Protein AF-A0A378IC49-F1 (afdb_monomer)

Radius of gyration: 16.99 Å; Cα contacts (8 Å, |Δi|>4): 32; chains: 1; bounding box: 46×26×47 Å

pLDDT: mean 81.58, std 17.04, range [37.22, 97.5]

Solvent-accessible surface area (backbone atoms only — not comparable to full-atom values): 5254 Å² total; per-residue (Å²): 133,84,78,51,73,69,56,53,52,53,52,51,53,51,52,51,50,54,51,50,55,52,50,48,51,51,46,49,61,74,44,42,64,63,53,51,51,44,48,73,74,66,52,52,72,65,59,54,51,49,53,34,38,77,73,62,69,38,88,63,54,68,69,58,51,53,52,45,47,55,68,76,50,46,88,78,47,99,72,83,69,86,75,75,78,131

Structure (mmCIF, N/CA/C/O backbone):
data_AF-A0A378IC49-F1
#
_entry.id   AF-A0A378IC49-F1
#
loop_
_atom_site.group_PDB
_atom_site.id
_atom_site.type_symbol
_atom_site.label_atom_id
_atom_site.label_alt_id
_atom_site.label_comp_id
_atom_site.label_asym_id
_atom_site.label_entity_id
_atom_site.label_seq_id
_atom_site.pdbx_PDB_ins_code
_atom_site.Cartn_x
_atom_site.Cartn_y
_atom_site.Cartn_z
_atom_site.occupancy
_atom_site.B_iso_or_equiv
_atom_site.auth_seq_id
_atom_site.auth_comp_id
_atom_site.auth_asym_id
_atom_site.auth_atom_id
_atom_site.pdbx_PDB_model_num
ATOM 1 N N . MET A 1 1 ? 33.820 -11.306 -27.076 1.00 53.88 1 MET A N 1
ATOM 2 C CA . MET A 1 1 ? 33.032 -12.557 -26.971 1.00 53.88 1 MET A CA 1
ATOM 3 C C . MET A 1 1 ? 31.552 -12.194 -26.956 1.00 53.88 1 MET A C 1
ATOM 5 O O . MET A 1 1 ? 31.197 -11.249 -26.260 1.00 53.88 1 MET A O 1
ATOM 9 N N . LYS A 1 2 ? 30.703 -12.859 -27.754 1.00 54.81 2 LYS A N 1
ATOM 10 C CA . LYS A 1 2 ? 29.244 -12.651 -27.696 1.00 54.81 2 L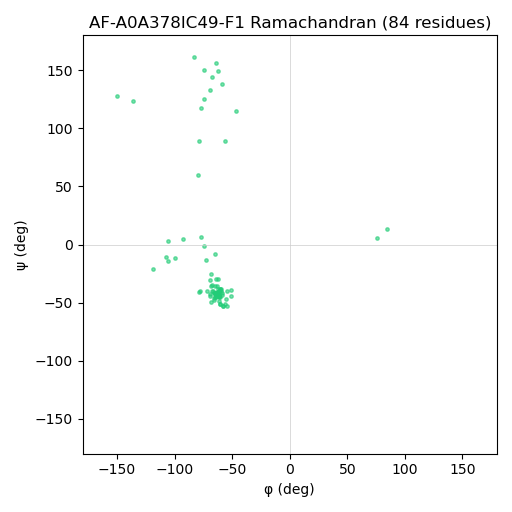YS A CA 1
ATOM 11 C C . LYS A 1 2 ? 28.714 -13.343 -26.435 1.00 54.81 2 LYS A C 1
ATOM 13 O O . LYS A 1 2 ? 28.985 -14.525 -26.253 1.00 54.81 2 LYS A O 1
ATOM 18 N N . LYS A 1 3 ? 28.005 -12.605 -25.576 1.00 66.62 3 LYS A N 1
ATOM 19 C CA . LYS A 1 3 ? 27.343 -13.156 -24.381 1.00 66.62 3 LYS A CA 1
ATOM 20 C C . LYS A 1 3 ? 26.338 -14.230 -24.791 1.00 66.62 3 LYS A C 1
ATOM 22 O O . LYS A 1 3 ? 25.625 -14.050 -25.782 1.00 66.62 3 LYS A O 1
ATOM 27 N N . SER A 1 4 ? 26.294 -15.327 -24.039 1.00 80.69 4 SER A N 1
ATOM 28 C CA . SER A 1 4 ? 25.334 -16.408 -24.279 1.00 80.69 4 SER A CA 1
ATOM 29 C C . SER A 1 4 ? 23.902 -15.892 -24.096 1.00 80.69 4 SER A C 1
ATOM 31 O O . SER A 1 4 ? 23.651 -14.998 -23.285 1.00 80.69 4 SER A O 1
ATOM 33 N N . LEU A 1 5 ? 22.943 -16.460 -24.832 1.00 71.56 5 LEU A N 1
ATOM 34 C CA . LEU A 1 5 ? 21.520 -16.121 -24.717 1.00 71.56 5 LEU A CA 1
ATOM 35 C C . LEU A 1 5 ? 21.041 -16.191 -23.254 1.00 71.56 5 LEU A C 1
ATOM 37 O O . LEU A 1 5 ? 20.323 -15.306 -22.792 1.00 71.56 5 LEU A O 1
ATOM 41 N N . THR A 1 6 ? 21.521 -17.183 -22.502 1.00 75.81 6 THR A N 1
ATOM 42 C CA . THR A 1 6 ? 21.234 -17.360 -21.071 1.00 75.81 6 THR A CA 1
ATOM 43 C C . THR A 1 6 ? 21.738 -16.185 -20.228 1.00 75.81 6 THR A C 1
ATOM 45 O O . THR A 1 6 ? 21.033 -15.691 -19.351 1.00 75.81 6 THR A O 1
ATOM 48 N N . GLU A 1 7 ? 22.934 -15.685 -20.532 1.00 75.38 7 GLU A N 1
ATOM 49 C CA . GLU A 1 7 ? 23.568 -14.557 -19.844 1.00 75.38 7 GLU A 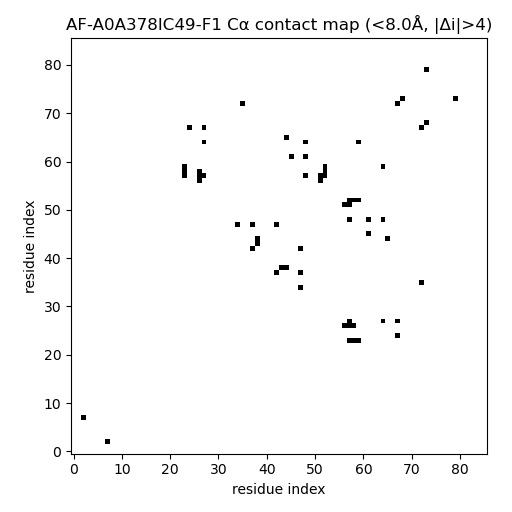CA 1
ATOM 50 C C . GLU A 1 7 ? 22.797 -13.250 -20.080 1.00 75.38 7 GLU A C 1
ATOM 52 O O . GLU A 1 7 ? 22.570 -12.465 -19.155 1.00 75.38 7 GLU A O 1
ATOM 57 N N . ASN A 1 8 ? 22.311 -13.045 -21.307 1.00 71.62 8 ASN A N 1
ATOM 58 C CA . ASN A 1 8 ? 21.483 -11.891 -21.654 1.00 71.62 8 ASN A CA 1
ATOM 59 C C . ASN A 1 8 ? 20.113 -11.938 -20.957 1.00 71.62 8 ASN A C 1
ATOM 61 O O . ASN A 1 8 ? 19.657 -10.910 -20.455 1.00 71.62 8 ASN A O 1
ATOM 65 N N . ILE A 1 9 ? 19.482 -13.117 -20.859 1.00 75.38 9 ILE A N 1
ATOM 66 C CA . ILE A 1 9 ? 18.204 -13.299 -20.145 1.00 75.38 9 ILE A CA 1
ATOM 67 C C . ILE A 1 9 ? 18.371 -13.053 -18.640 1.00 75.38 9 ILE A C 1
ATOM 69 O O . ILE A 1 9 ? 17.528 -12.401 -18.023 1.00 75.38 9 ILE A O 1
ATOM 73 N N . MET A 1 10 ? 19.456 -13.544 -18.033 1.00 70.44 10 MET A N 1
ATOM 74 C CA . MET A 1 10 ? 19.729 -13.313 -16.611 1.00 70.44 10 MET A CA 1
ATOM 75 C C . MET A 1 10 ? 19.969 -11.831 -16.315 1.00 70.44 10 MET A C 1
ATOM 77 O O . MET A 1 10 ? 19.438 -11.302 -15.338 1.00 70.44 10 MET A O 1
ATOM 81 N N . THR A 1 11 ? 20.717 -11.142 -17.177 1.00 70.62 11 THR A N 1
ATOM 82 C CA . THR A 1 11 ? 21.063 -9.730 -16.970 1.00 70.62 11 THR A CA 1
ATOM 83 C C . THR A 1 11 ? 19.841 -8.817 -17.127 1.00 70.62 11 THR A C 1
ATOM 85 O O . THR A 1 11 ? 19.625 -7.925 -16.303 1.00 70.62 11 THR A O 1
ATOM 88 N N . SER A 1 12 ? 19.000 -9.054 -18.141 1.00 64.12 12 SER A N 1
ATOM 89 C CA . SER A 1 12 ? 17.805 -8.236 -18.394 1.00 64.12 12 SER A CA 1
ATOM 90 C C . SER A 1 12 ? 16.734 -8.423 -17.317 1.00 64.12 12 SER A C 1
ATOM 92 O O . SER A 1 12 ? 16.219 -7.434 -16.787 1.00 64.12 12 SER A O 1
ATOM 94 N N . LYS A 1 13 ? 16.460 -9.671 -16.909 1.00 69.19 13 LYS A N 1
ATOM 95 C CA . LYS A 1 13 ? 15.489 -9.962 -15.844 1.00 69.19 13 LYS A CA 1
ATOM 96 C C . LYS A 1 13 ? 15.912 -9.364 -14.503 1.00 69.19 13 LYS A C 1
ATOM 98 O O . LYS A 1 13 ? 15.072 -8.783 -13.821 1.00 69.19 13 LYS A O 1
ATOM 103 N N . GLN A 1 14 ? 17.198 -9.427 -14.149 1.00 68.44 14 GLN A N 1
ATOM 104 C CA . GLN A 1 14 ? 17.703 -8.810 -12.916 1.00 68.44 14 GLN A CA 1
ATOM 105 C C . GLN A 1 14 ? 17.570 -7.280 -12.927 1.00 68.44 14 GLN A C 1
ATOM 107 O O . GLN A 1 14 ? 17.174 -6.693 -11.918 1.00 68.44 14 GLN A O 1
ATOM 112 N N . GLY A 1 15 ? 17.869 -6.627 -14.056 1.00 68.12 15 GLY A N 1
ATOM 113 C CA . GLY A 1 15 ? 17.696 -5.180 -14.209 1.00 68.12 15 GLY A CA 1
ATOM 114 C C . GLY A 1 15 ? 16.235 -4.755 -14.044 1.00 68.12 15 GLY A C 1
ATOM 115 O O . GLY A 1 15 ? 15.932 -3.877 -13.236 1.00 68.12 15 GLY A O 1
ATOM 116 N N . GLN A 1 16 ? 15.320 -5.440 -14.734 1.00 70.00 16 GLN A N 1
ATOM 117 C CA . GLN A 1 16 ? 13.882 -5.166 -14.670 1.00 70.00 16 GLN A CA 1
ATOM 118 C C . GLN A 1 16 ? 13.304 -5.415 -13.269 1.00 70.00 16 GLN A C 1
ATOM 120 O O . GLN A 1 16 ? 12.551 -4.589 -12.756 1.00 70.00 16 GLN A O 1
ATOM 125 N N . GLN A 1 17 ? 13.702 -6.505 -12.606 1.00 71.44 17 GLN A N 1
ATOM 126 C CA . GLN A 1 17 ? 13.286 -6.795 -11.231 1.00 71.44 17 GLN A CA 1
ATOM 127 C C . GLN A 1 17 ? 13.731 -5.702 -10.254 1.00 71.44 17 GLN A C 1
ATOM 129 O O . GLN A 1 17 ? 12.926 -5.239 -9.447 1.00 71.44 17 GLN A O 1
ATOM 134 N N . ARG A 1 18 ? 14.987 -5.242 -10.340 1.00 72.25 18 ARG A N 1
ATOM 135 C CA . ARG A 1 18 ? 15.495 -4.162 -9.475 1.00 72.25 18 ARG A CA 1
ATOM 136 C C . ARG A 1 18 ? 14.745 -2.849 -9.692 1.00 72.25 18 ARG A C 1
ATOM 138 O O . ARG A 1 18 ? 14.438 -2.167 -8.714 1.00 72.25 18 ARG A O 1
ATOM 145 N N . THR A 1 19 ? 14.430 -2.505 -10.940 1.00 74.38 19 THR A N 1
ATOM 146 C CA . THR A 1 19 ? 13.652 -1.301 -11.268 1.00 74.38 19 THR A CA 1
ATOM 147 C C . THR A 1 19 ? 12.235 -1.386 -10.710 1.00 74.38 19 THR A C 1
ATOM 149 O O . THR A 1 19 ? 11.794 -0.446 -10.051 1.00 74.38 19 THR A O 1
ATOM 152 N N . ASN A 1 20 ? 11.560 -2.528 -10.866 1.00 81.56 20 ASN A N 1
ATOM 153 C CA . ASN A 1 20 ? 10.217 -2.738 -10.321 1.00 81.56 20 ASN A CA 1
ATOM 154 C C . AS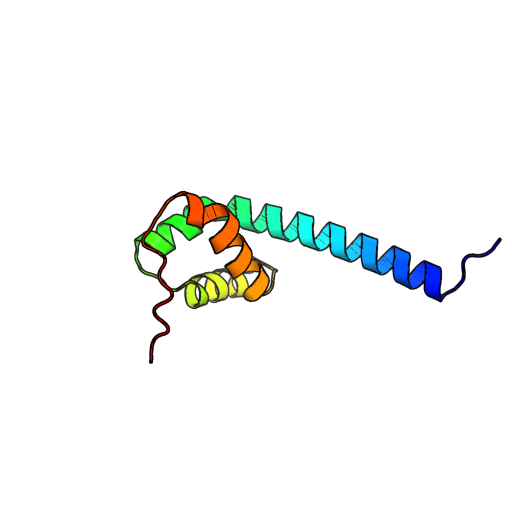N A 1 20 ? 10.201 -2.632 -8.789 1.00 81.56 20 ASN A C 1
ATOM 156 O O . ASN A 1 20 ? 9.348 -1.954 -8.232 1.00 81.56 20 ASN A O 1
ATOM 160 N N . VAL A 1 21 ? 11.183 -3.218 -8.094 1.00 82.81 21 VAL A N 1
ATOM 161 C CA . VAL A 1 21 ? 11.287 -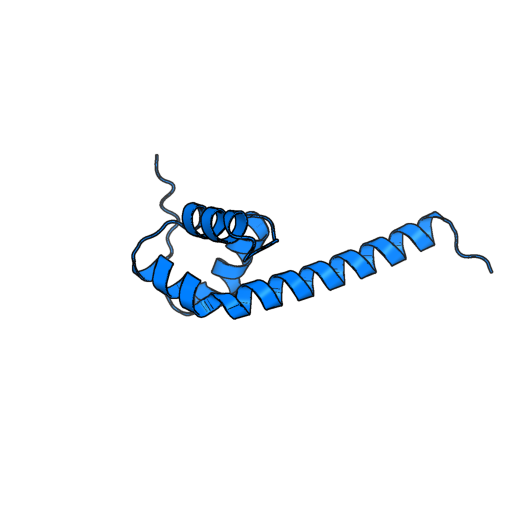3.107 -6.625 1.00 82.81 21 VAL A CA 1
ATOM 162 C C . VAL A 1 21 ? 11.460 -1.653 -6.179 1.00 82.81 21 VAL A C 1
ATOM 164 O O . VAL A 1 21 ? 10.855 -1.237 -5.192 1.00 82.81 21 VAL A O 1
ATOM 167 N N . ARG A 1 22 ? 12.275 -0.865 -6.892 1.00 87.75 22 ARG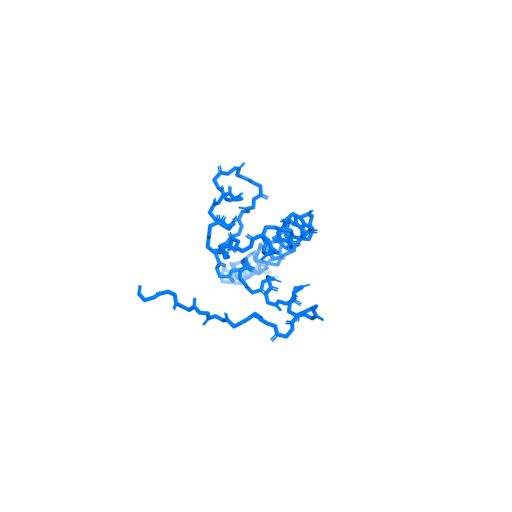 A N 1
ATOM 168 C CA . ARG A 1 22 ? 12.444 0.565 -6.591 1.00 87.75 22 ARG A CA 1
ATOM 169 C C . ARG A 1 22 ? 11.157 1.345 -6.843 1.00 87.75 22 ARG A C 1
ATOM 171 O O . ARG A 1 22 ? 10.767 2.116 -5.973 1.00 87.75 22 ARG A O 1
ATOM 178 N N . LYS A 1 23 ? 10.497 1.113 -7.981 1.00 91.62 23 LYS A N 1
ATOM 179 C CA . LYS A 1 23 ? 9.227 1.755 -8.344 1.00 91.62 23 LYS A CA 1
ATOM 180 C C . LYS A 1 23 ? 8.149 1.485 -7.292 1.00 91.62 23 LYS A C 1
ATOM 182 O O . LYS A 1 23 ? 7.620 2.427 -6.717 1.00 91.62 23 LYS A O 1
ATOM 187 N N . ASN A 1 24 ? 7.923 0.217 -6.953 1.00 91.81 24 ASN A N 1
ATOM 188 C CA . ASN A 1 24 ? 6.906 -0.185 -5.980 1.00 91.81 24 ASN A CA 1
ATOM 189 C C . ASN A 1 24 ? 7.154 0.440 -4.602 1.00 91.81 24 ASN A C 1
ATOM 191 O O . ASN A 1 24 ? 6.218 0.825 -3.909 1.00 91.81 24 ASN A O 1
ATOM 195 N N . LYS A 1 25 ? 8.425 0.548 -4.192 1.00 93.00 25 LYS A N 1
ATOM 196 C CA . LYS A 1 25 ? 8.784 1.208 -2.935 1.00 93.00 25 LYS A CA 1
ATOM 197 C C . LYS A 1 25 ? 8.436 2.699 -2.960 1.00 93.00 25 LYS A C 1
ATOM 199 O O . LYS A 1 25 ? 7.972 3.209 -1.949 1.00 93.00 25 LYS A O 1
ATOM 204 N N . VAL A 1 26 ? 8.689 3.393 -4.070 1.00 94.94 26 VAL A N 1
ATOM 205 C CA . VAL A 1 26 ? 8.360 4.821 -4.206 1.00 94.94 26 VAL A CA 1
ATOM 206 C C . VAL A 1 26 ? 6.847 5.027 -4.170 1.00 94.94 26 VAL A C 1
ATOM 208 O O . VAL A 1 26 ? 6.393 5.849 -3.384 1.00 94.94 26 VAL A O 1
ATOM 211 N N . GLU A 1 27 ? 6.081 4.236 -4.930 1.00 94.94 27 GLU A N 1
ATOM 212 C CA . GLU A 1 27 ? 4.607 4.266 -4.903 1.00 94.94 27 GLU A CA 1
ATOM 213 C C . GLU A 1 27 ? 4.071 4.050 -3.482 1.00 94.94 27 GLU A C 1
ATOM 215 O O . GLU A 1 27 ? 3.256 4.827 -2.996 1.00 94.94 27 GLU A O 1
ATOM 220 N N . PHE A 1 28 ? 4.593 3.047 -2.767 1.00 95.88 28 PHE A N 1
ATOM 221 C CA . PHE A 1 28 ? 4.176 2.777 -1.391 1.00 95.88 28 PHE A CA 1
ATOM 222 C C . PHE A 1 28 ? 4.469 3.944 -0.444 1.00 95.88 28 PHE A C 1
ATOM 224 O O . PHE A 1 28 ? 3.643 4.289 0.393 1.00 95.88 28 PHE A O 1
ATOM 231 N N . LEU A 1 29 ? 5.667 4.529 -0.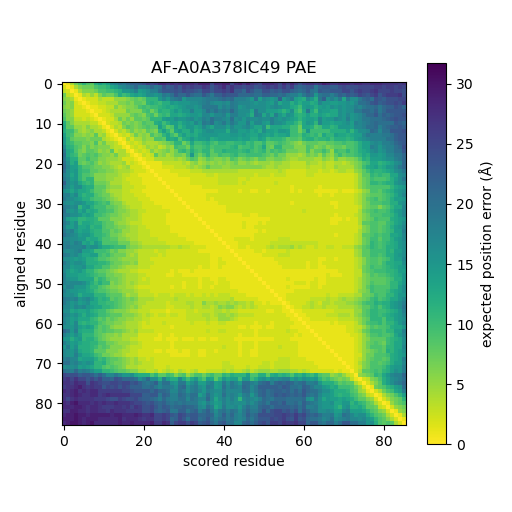534 1.00 94.44 29 LEU A N 1
ATOM 232 C CA . LEU A 1 29 ? 6.063 5.613 0.362 1.00 94.44 29 LEU A CA 1
ATOM 233 C C . LEU A 1 29 ? 5.280 6.902 0.097 1.00 94.44 29 LEU A C 1
ATOM 235 O O . LEU A 1 29 ? 5.049 7.638 1.050 1.00 94.44 29 LEU A O 1
ATOM 239 N N . ALA A 1 30 ? 4.861 7.149 -1.147 1.00 95.38 30 ALA A N 1
ATOM 240 C CA . ALA A 1 30 ? 3.995 8.276 -1.489 1.00 95.38 30 ALA A CA 1
ATOM 241 C C . ALA A 1 30 ? 2.605 8.155 -0.841 1.00 95.38 30 ALA A C 1
ATOM 243 O O . ALA A 1 30 ? 2.065 9.152 -0.387 1.00 95.38 30 ALA A O 1
ATOM 244 N N . LEU A 1 31 ? 2.076 6.933 -0.735 1.00 95.56 31 LEU A N 1
ATOM 245 C CA . LEU A 1 31 ? 0.759 6.632 -0.154 1.00 95.56 31 LEU A CA 1
ATOM 246 C C . LEU A 1 31 ? 0.818 6.299 1.347 1.00 95.56 31 LEU A C 1
ATOM 248 O O . LEU A 1 31 ? -0.170 5.870 1.939 1.00 95.56 31 LEU A O 1
ATOM 252 N N . ARG A 1 32 ? 1.992 6.415 1.982 1.00 94.38 32 ARG A N 1
ATOM 253 C CA . ARG A 1 32 ? 2.222 5.900 3.341 1.00 94.38 32 ARG A CA 1
ATOM 254 C C . ARG A 1 32 ? 1.284 6.524 4.375 1.00 94.38 32 ARG A C 1
ATOM 256 O O . ARG A 1 32 ? 0.858 5.816 5.287 1.00 94.38 32 ARG A O 1
ATOM 263 N N . GLU A 1 33 ? 1.027 7.823 4.266 1.00 94.00 33 GLU A N 1
ATOM 264 C CA . GLU A 1 33 ? 0.178 8.559 5.208 1.00 94.00 33 GLU A CA 1
ATOM 265 C C . GLU A 1 33 ? -1.283 8.117 5.078 1.00 94.00 33 GLU A C 1
ATOM 267 O O . GLU A 1 33 ? -1.858 7.677 6.071 1.00 94.00 33 GLU A O 1
ATOM 272 N N . ASP A 1 34 ? -1.814 8.068 3.853 1.00 95.12 34 ASP A N 1
ATOM 273 C CA . ASP A 1 34 ? -3.173 7.589 3.567 1.00 95.12 34 ASP A CA 1
ATOM 274 C C . ASP A 1 34 ? -3.382 6.139 4.031 1.00 95.12 34 ASP A C 1
ATOM 276 O O . ASP A 1 34 ? -4.384 5.803 4.666 1.00 95.12 34 ASP A O 1
ATOM 280 N N . ILE A 1 35 ? -2.400 5.265 3.770 1.00 94.88 35 ILE A N 1
ATOM 281 C CA . ILE A 1 35 ? -2.423 3.872 4.237 1.00 94.88 35 ILE A CA 1
ATOM 282 C C . ILE A 1 35 ? -2.440 3.835 5.769 1.00 94.88 35 ILE A C 1
ATOM 284 O O . ILE A 1 35 ? -3.205 3.070 6.352 1.00 94.88 35 ILE A O 1
ATOM 288 N N . SER A 1 36 ? -1.613 4.642 6.441 1.00 93.62 36 SER A N 1
ATOM 289 C CA . SER A 1 36 ? -1.587 4.699 7.908 1.00 93.62 36 SER A CA 1
ATOM 290 C C . SER A 1 36 ? -2.927 5.159 8.481 1.00 93.62 36 SER A C 1
ATOM 292 O O . SER A 1 36 ? -3.428 4.541 9.421 1.00 93.62 36 SER A O 1
ATOM 294 N N . GLU A 1 37 ? -3.533 6.192 7.898 1.00 93.88 37 GLU A N 1
ATOM 295 C CA . GLU A 1 37 ? -4.833 6.718 8.315 1.00 93.88 37 GLU A CA 1
ATOM 296 C C . GLU A 1 37 ? -5.953 5.686 8.120 1.00 93.88 37 GLU A C 1
ATOM 298 O O . GLU A 1 37 ? -6.768 5.458 9.017 1.00 93.88 37 GLU A O 1
ATOM 303 N N . ALA A 1 38 ? -5.983 4.998 6.976 1.00 94.00 38 ALA A N 1
ATOM 304 C CA . ALA A 1 38 ? -6.960 3.941 6.731 1.00 94.00 38 ALA A CA 1
ATOM 305 C C . ALA A 1 38 ? -6.831 2.801 7.759 1.00 94.00 38 ALA A C 1
ATOM 307 O O . ALA A 1 38 ? -7.832 2.283 8.258 1.00 94.00 38 ALA A O 1
ATOM 308 N N . LEU A 1 39 ? -5.600 2.459 8.142 1.00 92.50 39 LEU A N 1
ATOM 309 C CA . LEU A 1 39 ? -5.341 1.467 9.182 1.00 92.50 39 LEU A CA 1
ATOM 310 C C . LEU A 1 39 ? -5.758 1.928 10.580 1.00 92.50 39 LEU A C 1
ATOM 312 O O . LEU A 1 39 ? -6.251 1.115 11.359 1.00 92.50 39 LEU A O 1
ATOM 316 N N . GLU A 1 40 ? -5.608 3.212 10.906 1.00 90.81 40 GLU A N 1
ATOM 317 C CA . GLU A 1 40 ? -6.133 3.798 12.151 1.00 90.81 40 GLU A CA 1
ATOM 318 C C . GLU A 1 40 ? -7.651 3.715 12.235 1.00 90.81 40 GLU A C 1
ATOM 320 O O . GLU A 1 40 ? -8.202 3.431 13.296 1.00 90.81 40 GLU A O 1
ATOM 325 N N . LYS A 1 41 ? -8.320 3.911 11.099 1.00 92.88 41 LYS A N 1
ATOM 326 C CA . LYS A 1 41 ? -9.775 3.812 10.969 1.00 92.88 41 LYS A CA 1
ATOM 327 C C . LYS A 1 41 ? -10.292 2.368 10.980 1.00 92.88 41 LYS A C 1
ATOM 329 O O . LYS A 1 41 ? -11.500 2.162 10.924 1.00 92.88 41 LYS A O 1
ATOM 334 N N . GLY A 1 42 ? -9.405 1.375 11.081 1.00 91.12 42 GLY A N 1
ATOM 335 C CA . GLY A 1 42 ? -9.767 -0.037 11.212 1.00 91.12 42 GLY A CA 1
ATOM 336 C C . GLY A 1 42 ? -10.050 -0.751 9.891 1.00 91.12 42 GLY A C 1
ATOM 337 O O . GLY A 1 42 ? -10.572 -1.866 9.910 1.00 91.12 42 GLY A O 1
ATOM 338 N N . TRP A 1 43 ? -9.701 -0.154 8.748 1.00 94.94 43 TRP A N 1
ATOM 339 C CA . TRP A 1 43 ? -9.789 -0.844 7.463 1.00 94.94 43 TRP A CA 1
ATOM 340 C C . TRP A 1 43 ? -8.772 -1.988 7.385 1.00 94.94 43 TRP A C 1
ATOM 342 O O . TRP A 1 43 ? -7.656 -1.895 7.903 1.00 94.94 43 TRP A O 1
ATOM 352 N N . SER A 1 44 ? -9.148 -3.087 6.727 1.00 93.38 44 SER A N 1
ATOM 353 C CA . SER A 1 44 ? -8.248 -4.228 6.554 1.00 93.38 44 SER A CA 1
ATOM 354 C C . SER A 1 44 ? -7.174 -3.933 5.498 1.00 93.38 44 SER A C 1
ATOM 356 O O . SER A 1 44 ? -7.415 -3.210 4.531 1.00 93.38 44 SER A O 1
ATOM 358 N N . ILE A 1 45 ? -5.985 -4.538 5.646 1.00 93.12 45 ILE A N 1
ATOM 359 C CA . ILE A 1 45 ? -4.890 -4.422 4.657 1.00 93.12 45 ILE A CA 1
ATOM 360 C C . ILE A 1 45 ? -5.374 -4.826 3.260 1.00 93.12 45 ILE A C 1
ATOM 362 O O . ILE A 1 45 ? -4.996 -4.189 2.279 1.00 93.12 45 ILE A O 1
ATOM 366 N N . THR A 1 46 ? -6.189 -5.881 3.172 1.00 95.50 46 THR A N 1
ATOM 367 C CA . THR A 1 46 ? -6.738 -6.377 1.907 1.00 95.50 46 THR A CA 1
ATOM 368 C C . THR A 1 46 ? -7.583 -5.314 1.222 1.00 95.50 46 THR A C 1
ATOM 370 O O . THR A 1 46 ? -7.292 -4.988 0.078 1.00 95.50 46 THR A O 1
ATOM 373 N N . VAL A 1 47 ? -8.544 -4.718 1.938 1.00 96.50 47 VAL A N 1
ATOM 374 C CA . VAL A 1 47 ? -9.432 -3.690 1.374 1.00 96.50 47 VAL A CA 1
ATOM 375 C C . VAL A 1 47 ? -8.628 -2.481 0.904 1.00 96.50 47 VAL A C 1
ATOM 377 O O . VAL A 1 47 ? -8.830 -2.009 -0.205 1.00 96.50 47 VAL A O 1
ATOM 380 N N . ILE A 1 48 ? -7.658 -2.017 1.698 1.00 96.56 48 ILE A N 1
ATOM 381 C CA . ILE A 1 48 ? -6.809 -0.881 1.304 1.00 96.56 48 ILE A CA 1
ATOM 382 C C . ILE A 1 48 ? -6.019 -1.202 0.030 1.00 96.56 48 ILE A C 1
ATOM 384 O O . ILE A 1 48 ? -5.931 -0.372 -0.871 1.00 96.56 48 ILE A O 1
ATOM 388 N N . TRP A 1 49 ? -5.434 -2.399 -0.057 1.00 97.50 49 TRP A N 1
ATOM 389 C CA . TRP A 1 49 ? -4.681 -2.803 -1.242 1.00 97.50 49 TRP A CA 1
ATOM 390 C C . TRP A 1 49 ? -5.568 -2.916 -2.485 1.00 97.50 49 TRP A C 1
ATOM 392 O O . TRP A 1 49 ? -5.146 -2.473 -3.552 1.00 97.50 49 TRP A O 1
ATOM 402 N N . GLU A 1 50 ? -6.763 -3.496 -2.356 1.00 97.12 50 GLU A N 1
ATOM 403 C CA . GLU A 1 50 ? -7.727 -3.618 -3.455 1.00 97.12 50 GLU A CA 1
ATOM 404 C C . GLU A 1 50 ? -8.136 -2.239 -3.967 1.00 97.12 50 GLU A C 1
ATOM 406 O O . GLU A 1 50 ? -7.941 -1.964 -5.147 1.00 97.12 50 GLU A O 1
ATOM 411 N N . THR A 1 51 ? -8.547 -1.327 -3.079 1.00 97.19 51 THR A N 1
ATOM 412 C CA . THR A 1 51 ? -8.916 0.046 -3.451 1.00 97.19 51 THR A CA 1
ATOM 413 C C . THR A 1 51 ? -7.787 0.761 -4.193 1.00 97.19 51 THR A C 1
ATOM 415 O O . THR A 1 51 ? -7.987 1.264 -5.297 1.00 97.19 51 THR A O 1
ATOM 418 N N . LEU A 1 52 ? -6.568 0.756 -3.641 1.00 95.75 52 LEU A N 1
ATOM 419 C CA . LEU A 1 52 ? -5.424 1.428 -4.269 1.00 95.75 52 LEU A CA 1
ATOM 420 C C . LEU A 1 52 ? -5.047 0.815 -5.622 1.00 95.75 52 LEU A C 1
ATOM 422 O O . LEU A 1 52 ? -4.495 1.498 -6.488 1.00 95.75 52 LEU A O 1
ATOM 426 N N . ARG A 1 53 ? -5.295 -0.483 -5.802 1.00 94.69 53 ARG A N 1
ATOM 427 C CA . ARG A 1 53 ? -5.017 -1.182 -7.053 1.00 94.69 53 ARG A CA 1
ATOM 428 C C . ARG A 1 53 ? -6.082 -0.908 -8.106 1.00 94.69 53 ARG A C 1
ATOM 430 O O . ARG A 1 53 ? -5.721 -0.703 -9.263 1.00 94.69 53 ARG A O 1
ATOM 437 N N . ASP A 1 54 ? -7.346 -0.882 -7.707 1.00 95.44 54 ASP A N 1
ATOM 438 C CA . ASP A 1 54 ? -8.481 -0.609 -8.587 1.00 95.44 54 ASP A CA 1
ATOM 439 C C . ASP A 1 54 ? -8.467 0.845 -9.080 1.00 95.44 54 ASP A C 1
ATOM 441 O O . ASP A 1 54 ? -8.754 1.107 -10.247 1.00 95.44 54 ASP A O 1
ATOM 445 N N . GLU A 1 55 ? -8.018 1.782 -8.241 1.00 93.62 55 GLU A N 1
ATOM 446 C CA . GLU A 1 55 ? -7.763 3.178 -8.624 1.00 93.62 55 GLU A CA 1
ATOM 447 C C . GLU A 1 55 ? -6.508 3.354 -9.500 1.00 93.62 55 GLU A C 1
ATOM 449 O O . GLU A 1 55 ? -6.295 4.411 -10.093 1.00 93.62 55 GLU A O 1
ATOM 454 N N . GLY A 1 56 ? -5.649 2.333 -9.589 1.00 91.50 56 GLY A N 1
ATOM 455 C CA . GLY A 1 56 ? -4.369 2.399 -10.299 1.00 91.50 56 GLY A CA 1
ATOM 456 C C . GLY A 1 56 ? -3.265 3.159 -9.551 1.00 91.50 56 GLY A C 1
ATOM 457 O O . GLY A 1 56 ? -2.164 3.314 -10.083 1.00 91.50 56 GLY A O 1
ATOM 458 N N . SER A 1 57 ? -3.530 3.583 -8.314 1.00 89.94 57 SER A N 1
ATOM 459 C CA . SER A 1 57 ? -2.601 4.289 -7.425 1.00 89.94 57 SER A CA 1
ATOM 460 C C . SER A 1 57 ? -1.445 3.400 -6.945 1.00 89.94 57 SER A C 1
ATOM 462 O O . SER A 1 57 ? -0.364 3.899 -6.630 1.00 89.94 57 SER A O 1
ATOM 464 N N . PHE A 1 58 ? -1.636 2.076 -6.913 1.00 93.00 58 PHE A N 1
ATOM 465 C CA . PHE A 1 58 ? -0.607 1.122 -6.503 1.00 93.00 58 PHE A CA 1
ATOM 466 C C . PHE A 1 58 ? -0.539 -0.105 -7.417 1.00 93.00 58 PHE A C 1
ATOM 468 O O . PHE A 1 58 ? -1.506 -0.846 -7.583 1.00 93.00 58 PHE A O 1
ATOM 475 N N . THR A 1 59 ? 0.640 -0.372 -7.988 1.00 90.94 59 THR A N 1
ATOM 476 C CA . THR A 1 59 ? 0.777 -1.388 -9.050 1.00 90.94 59 THR A CA 1
ATOM 477 C C . THR A 1 59 ? 1.304 -2.744 -8.574 1.00 90.94 59 THR A C 1
ATOM 479 O O . THR A 1 59 ? 1.258 -3.730 -9.317 1.00 90.94 59 THR A O 1
ATOM 482 N N . ALA A 1 60 ? 1.813 -2.831 -7.342 1.00 92.50 60 ALA A N 1
ATOM 483 C CA . ALA A 1 60 ? 2.426 -4.057 -6.844 1.00 92.50 60 ALA A CA 1
ATOM 484 C C . ALA A 1 60 ? 1.404 -5.075 -6.306 1.00 92.50 60 ALA A C 1
ATOM 486 O O . ALA A 1 60 ? 0.267 -4.763 -5.952 1.00 92.50 60 ALA A O 1
ATOM 487 N N . THR A 1 61 ? 1.847 -6.330 -6.204 1.00 94.56 61 THR A N 1
ATOM 488 C CA . THR A 1 61 ? 1.037 -7.429 -5.654 1.00 94.56 61 THR A CA 1
ATOM 489 C C . THR A 1 61 ? 0.698 -7.220 -4.177 1.00 94.56 61 THR A C 1
ATOM 491 O O . THR A 1 61 ? 1.469 -6.589 -3.447 1.00 94.56 61 THR A O 1
ATOM 494 N N . TYR A 1 62 ? -0.385 -7.851 -3.714 1.00 94.94 62 TYR A N 1
ATOM 495 C CA . TYR A 1 62 ? -0.796 -7.841 -2.306 1.00 94.94 62 TYR A CA 1
ATOM 496 C C . TYR A 1 62 ? 0.339 -8.235 -1.353 1.00 94.94 62 TYR A C 1
ATOM 498 O O . TYR A 1 62 ? 0.599 -7.552 -0.366 1.00 94.94 62 TYR A O 1
ATOM 506 N N . ASN A 1 63 ? 1.097 -9.287 -1.678 1.00 94.19 63 ASN A N 1
ATOM 507 C CA . ASN A 1 63 ? 2.222 -9.724 -0.846 1.00 94.19 63 ASN A CA 1
ATOM 508 C C . ASN A 1 63 ? 3.303 -8.644 -0.721 1.00 94.19 63 ASN A C 1
ATOM 510 O O . ASN A 1 63 ? 3.855 -8.444 0.360 1.00 94.19 63 ASN A O 1
ATOM 514 N N . THR A 1 64 ? 3.598 -7.923 -1.808 1.00 93.94 64 THR A N 1
ATOM 515 C CA . THR A 1 64 ? 4.537 -6.792 -1.768 1.00 93.94 64 THR A CA 1
ATOM 516 C C . THR A 1 64 ? 3.999 -5.663 -0.894 1.00 93.94 64 THR A C 1
ATOM 518 O O . THR A 1 64 ? 4.732 -5.158 -0.046 1.00 93.94 64 THR A O 1
ATOM 521 N N . PHE A 1 65 ? 2.720 -5.316 -1.054 1.00 95.06 65 PHE A N 1
ATOM 522 C CA . PHE A 1 65 ? 2.050 -4.306 -0.239 1.00 95.06 65 PHE A CA 1
ATOM 523 C C . PHE A 1 65 ? 2.107 -4.652 1.252 1.00 95.06 65 PHE A C 1
ATOM 525 O O . PHE A 1 65 ? 2.618 -3.876 2.056 1.00 95.06 65 PHE A O 1
ATOM 532 N N . ARG A 1 66 ? 1.685 -5.866 1.620 1.00 94.19 66 ARG A N 1
ATOM 533 C CA . ARG A 1 66 ? 1.691 -6.353 3.002 1.00 94.19 66 ARG A CA 1
ATOM 534 C C . ARG A 1 66 ? 3.094 -6.343 3.614 1.00 94.19 66 ARG A C 1
ATOM 536 O O . ARG A 1 66 ? 3.255 -5.940 4.762 1.00 94.19 66 ARG A O 1
ATOM 543 N N . LEU A 1 67 ? 4.125 -6.746 2.864 1.00 93.75 67 LEU A N 1
ATOM 544 C CA . LEU A 1 67 ? 5.516 -6.668 3.332 1.00 93.75 67 LEU A CA 1
ATOM 545 C C . LEU A 1 67 ? 5.966 -5.225 3.578 1.00 93.75 67 LEU A C 1
ATOM 547 O O . LEU A 1 67 ? 6.728 -4.977 4.510 1.00 93.75 67 LEU A O 1
ATOM 551 N N . TYR A 1 68 ? 5.512 -4.273 2.766 1.00 94.38 68 TYR A N 1
ATOM 552 C CA . TYR A 1 68 ? 5.805 -2.860 2.976 1.00 94.38 68 TYR A CA 1
ATOM 553 C C . TYR A 1 68 ? 5.056 -2.276 4.170 1.00 94.38 68 TYR A C 1
ATOM 555 O O . TYR A 1 68 ? 5.687 -1.577 4.959 1.00 94.38 68 TYR A O 1
ATOM 563 N N . VAL A 1 69 ? 3.785 -2.632 4.379 1.00 93.25 69 VAL A N 1
ATOM 564 C CA . VAL A 1 69 ? 3.047 -2.297 5.608 1.00 93.25 69 VAL A CA 1
ATOM 565 C C . VAL A 1 69 ? 3.823 -2.792 6.831 1.00 93.25 69 VAL A C 1
ATOM 567 O O . VAL A 1 69 ? 4.188 -2.000 7.697 1.00 93.25 69 VAL A O 1
ATOM 570 N N . LEU A 1 70 ? 4.205 -4.072 6.858 1.00 90.75 70 LEU A N 1
ATOM 571 C CA . LEU A 1 70 ? 5.000 -4.634 7.955 1.00 90.75 70 LEU A CA 1
ATOM 572 C C . LEU A 1 70 ? 6.361 -3.948 8.110 1.00 90.75 70 LEU A C 1
ATOM 574 O O . LEU A 1 70 ? 6.827 -3.750 9.221 1.00 90.75 70 LEU A O 1
ATOM 578 N N . LYS A 1 71 ? 7.033 -3.578 7.022 1.00 91.06 71 LYS A N 1
ATOM 579 C CA . LYS A 1 71 ? 8.379 -2.996 7.094 1.00 91.06 71 LYS A CA 1
ATOM 580 C C . LYS A 1 71 ? 8.384 -1.528 7.513 1.00 91.06 71 LYS A C 1
ATOM 582 O O . LYS A 1 71 ? 9.287 -1.105 8.229 1.00 91.06 71 LYS A O 1
ATOM 587 N N . TYR A 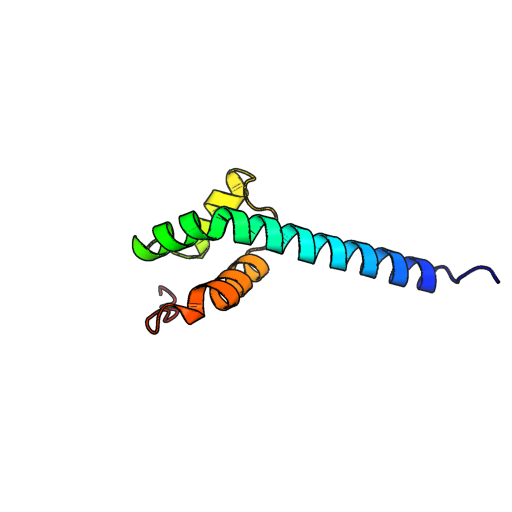1 72 ? 7.434 -0.748 7.012 1.00 90.75 72 TYR A N 1
ATOM 588 C CA . TYR A 1 72 ? 7.442 0.710 7.120 1.00 90.75 72 TYR A CA 1
ATOM 589 C C . TYR A 1 72 ? 6.431 1.244 8.138 1.00 90.75 72 TYR A C 1
ATOM 591 O O . TYR A 1 72 ? 6.555 2.403 8.531 1.00 90.75 72 TYR A O 1
ATOM 599 N N . LEU A 1 73 ? 5.478 0.416 8.587 1.00 87.06 73 LEU A N 1
ATOM 600 C CA . LEU A 1 73 ? 4.443 0.796 9.553 1.00 87.06 73 LEU A CA 1
ATOM 601 C C . LEU A 1 73 ? 4.483 -0.020 10.868 1.00 87.06 73 LEU A C 1
ATOM 603 O O . LEU A 1 73 ? 4.037 0.509 11.884 1.00 87.06 73 LEU A O 1
ATOM 607 N N . ASN A 1 74 ? 5.092 -1.226 10.941 1.00 74.94 74 ASN A N 1
ATOM 608 C CA . ASN A 1 74 ? 5.191 -1.965 12.232 1.00 74.94 74 ASN A CA 1
ATOM 609 C C . ASN A 1 74 ? 5.999 -1.229 13.303 1.00 74.94 74 ASN A C 1
ATOM 611 O O . ASN A 1 74 ? 5.740 -1.412 14.488 1.00 74.94 74 ASN A O 1
ATOM 615 N N . GLY A 1 75 ? 6.987 -0.417 12.918 1.00 61.12 75 GLY A N 1
ATOM 616 C CA . GLY A 1 75 ? 7.829 0.303 13.879 1.00 61.12 75 GLY A CA 1
ATOM 617 C C . GLY A 1 75 ? 7.070 1.337 14.718 1.00 61.12 75 GLY A C 1
ATOM 618 O O . GLY A 1 75 ? 7.646 1.889 15.649 1.00 61.12 75 GLY A O 1
ATOM 619 N N . GLN A 1 76 ? 5.800 1.610 14.395 1.00 53.78 76 GLN A N 1
ATOM 620 C CA . GLN A 1 76 ? 4.988 2.618 15.068 1.00 53.78 76 GLN A CA 1
ATOM 621 C C . GLN A 1 76 ? 3.890 2.043 15.977 1.00 53.78 76 GLN A C 1
ATOM 623 O O . GLN A 1 76 ? 3.322 2.826 16.735 1.00 53.78 76 GLN A O 1
ATOM 628 N N . ARG A 1 77 ? 3.575 0.728 15.967 1.00 52.19 77 ARG A N 1
ATOM 629 C CA . ARG A 1 77 ? 2.484 0.179 16.809 1.00 52.19 77 ARG A CA 1
ATOM 630 C C . ARG A 1 77 ? 2.674 -1.280 17.257 1.00 52.19 77 ARG A C 1
ATOM 632 O O . ARG A 1 77 ? 2.775 -2.156 16.403 1.00 52.19 77 ARG A O 1
ATOM 639 N N . PRO A 1 78 ? 2.564 -1.588 18.567 1.00 48.28 78 PRO A N 1
ATOM 640 C CA . PRO A 1 78 ? 2.591 -2.961 19.090 1.00 48.28 78 PRO A CA 1
ATOM 641 C C . PRO A 1 78 ? 1.273 -3.745 18.888 1.00 48.28 78 PRO A C 1
ATOM 643 O O . PRO A 1 78 ? 1.135 -4.850 19.399 1.00 48.28 78 PRO A O 1
ATOM 646 N N . GLY A 1 79 ? 0.288 -3.195 18.169 1.00 52.16 79 GLY A N 1
ATOM 647 C CA . GLY A 1 79 ? -1.075 -3.744 18.089 1.00 52.16 79 GLY A CA 1
ATOM 648 C C . GLY A 1 79 ? -1.446 -4.438 16.779 1.00 52.16 79 GLY A C 1
ATOM 649 O O . GLY A 1 79 ? -2.591 -4.856 16.634 1.00 52.16 79 GLY A O 1
ATOM 650 N N . TYR A 1 80 ? -0.522 -4.557 15.821 1.00 51.59 80 TYR A N 1
ATOM 651 C CA . TYR A 1 80 ? -0.813 -5.129 14.504 1.00 51.59 80 TYR A CA 1
ATOM 652 C C . TYR A 1 80 ? -0.838 -6.668 14.546 1.00 51.59 80 TYR A C 1
ATOM 654 O O . TYR A 1 80 ? -0.044 -7.364 13.918 1.00 51.59 80 TYR A O 1
ATOM 662 N N . SER A 1 81 ? -1.741 -7.212 15.360 1.00 50.50 81 SER A N 1
ATOM 663 C CA . SER A 1 81 ? -2.046 -8.634 15.397 1.00 50.50 81 SER A CA 1
ATOM 664 C C . SER A 1 81 ? -2.924 -8.950 14.190 1.00 50.50 81 SER A C 1
ATOM 666 O O . SER A 1 81 ? -4.019 -8.402 14.059 1.00 50.50 81 SER A O 1
ATOM 668 N N . GLN A 1 82 ? -2.431 -9.807 13.293 1.00 51.75 82 GLN A N 1
ATOM 669 C CA . GLN A 1 82 ? -3.256 -10.476 12.290 1.00 51.75 82 GLN A CA 1
ATOM 670 C C . GLN A 1 82 ? -4.374 -11.234 13.010 1.00 51.75 82 GLN A C 1
ATOM 672 O O . GLN A 1 82 ? -4.226 -12.405 13.341 1.00 51.75 82 GLN A O 1
ATOM 677 N N . LYS A 1 83 ? -5.506 -10.579 13.256 1.00 43.06 83 LYS A N 1
ATOM 678 C CA . LYS A 1 83 ? -6.761 -11.300 13.402 1.00 43.06 83 LYS A CA 1
ATOM 679 C C . LYS A 1 83 ? -7.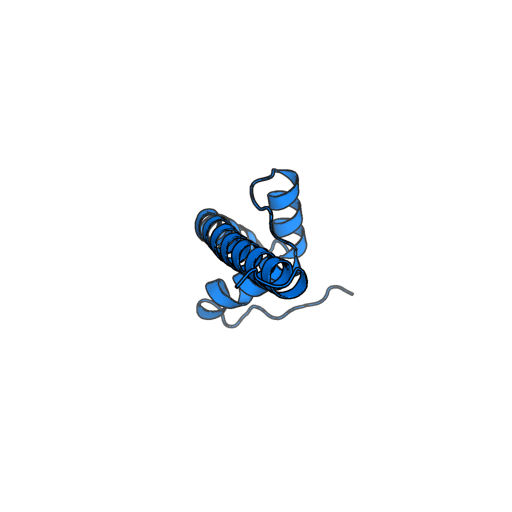213 -11.632 11.990 1.00 43.06 83 LYS A C 1
ATOM 681 O O . LYS A 1 83 ? -7.871 -10.831 11.333 1.00 43.06 83 LYS A O 1
ATOM 686 N N . GLU A 1 84 ? -6.759 -12.789 11.511 1.00 41.62 84 GLU A N 1
ATOM 687 C CA . GLU A 1 84 ? -7.481 -13.538 10.486 1.00 41.62 84 GLU A CA 1
ATOM 688 C C . GLU A 1 84 ? -8.949 -13.577 10.925 1.00 41.62 84 GLU A C 1
ATOM 690 O O . GLU A 1 84 ? -9.270 -14.066 12.010 1.00 41.62 8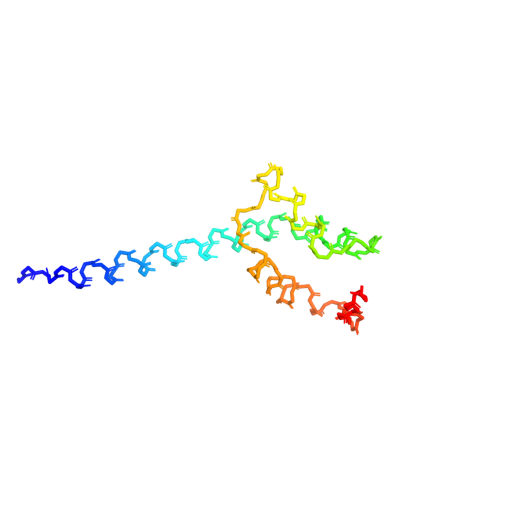4 GLU A O 1
ATOM 695 N N . SER A 1 85 ? -9.821 -12.930 10.148 1.00 38.81 85 SER A N 1
ATOM 696 C CA . SER A 1 85 ? -11.253 -13.165 10.285 1.00 38.81 85 SER A CA 1
ATOM 697 C C . SER A 1 85 ? -11.539 -14.576 9.791 1.00 38.81 85 SER A C 1
ATOM 699 O O . SER A 1 85 ? -11.012 -14.983 8.757 1.00 38.81 85 SER A O 1
ATOM 701 N N . VAL A 1 86 ? -12.318 -15.260 10.629 1.00 37.22 86 VAL A N 1
ATOM 702 C CA . VAL A 1 86 ? -12.895 -16.609 10.537 1.00 37.22 86 VAL A CA 1
ATOM 703 C C . VAL A 1 86 ? -13.375 -16.974 9.137 1.00 37.22 86 VAL A C 1
ATOM 705 O O . VAL A 1 86 ? -14.014 -16.108 8.500 1.00 37.22 86 VAL A O 1
#

Mean predicted aligned error: 8.94 Å

Foldseek 3Di:
DDDDPVRVVVVVVVVVVVVVLVVQLVLCVVCVVVLVVCVVVVDDLVVVVVVCVVVVSGPDDSVSSVVCCCVPPVVPDPPPDPPPDD

InterPro domains:
  IPR035225 Protein of unknown function DUF5338 [PF17273] (6-72)

Secondary structure (DSSP, 8-state):
-PPPHHHHHHHHHHHHHHHHHHHHHHHHHHTHHHHHHHHHTT--HHHHHHHHHHTTS--S-HHHHHHHHHHHHGGG-TT-------

Organism: NCBI:txid28083

Sequence (86 aa):
MKKSLTENIMTSKQGQQRTNVRKNKVEFLALREDISEALEKGWSITVIWETLRDEGSFTATYNTFRLYVLKYLNGQRPGYSQKESV